Protein AF-A0A0Q9KZC4-F1 (afdb_monomer_lite)

Radius of gyration: 16.6 Å; chains: 1; bounding box: 48×20×37 Å

Structure (mmCIF, N/CA/C/O backbone):
data_AF-A0A0Q9KZC4-F1
#
_entry.id   AF-A0A0Q9KZC4-F1
#
loop_
_atom_site.group_PDB
_atom_site.id
_atom_site.type_symbol
_atom_site.label_atom_id
_atom_site.label_alt_id
_atom_site.label_comp_id
_atom_site.label_asym_id
_atom_site.label_entity_id
_atom_site.label_seq_id
_atom_site.pdbx_PDB_ins_code
_atom_site.Cartn_x
_atom_site.Cartn_y
_atom_site.Cartn_z
_atom_site.occupancy
_atom_site.B_iso_or_equiv
_atom_site.auth_seq_id
_atom_site.auth_comp_id
_atom_site.auth_asym_id
_atom_site.auth_atom_id
_atom_site.pdbx_PDB_model_num
ATOM 1 N N . MET A 1 1 ? 9.440 -5.899 -9.817 1.00 54.16 1 MET A N 1
ATOM 2 C CA . MET A 1 1 ? 9.434 -7.374 -10.025 1.00 54.16 1 MET A CA 1
ATOM 3 C C . MET A 1 1 ? 9.376 -7.858 -11.488 1.00 54.16 1 MET A C 1
ATOM 5 O O . MET A 1 1 ? 9.358 -9.065 -11.698 1.00 54.16 1 MET A O 1
ATOM 9 N N . LEU A 1 2 ? 9.468 -6.989 -12.508 1.00 43.75 2 LEU A N 1
ATOM 10 C CA . LEU A 1 2 ? 9.956 -7.405 -13.843 1.00 43.75 2 LEU A CA 1
ATOM 11 C C . LEU A 1 2 ? 11.501 -7.462 -13.878 1.00 43.75 2 LEU A C 1
ATOM 13 O O . LEU A 1 2 ? 12.101 -8.243 -14.606 1.00 43.75 2 LEU A O 1
ATOM 17 N N . THR A 1 3 ? 12.130 -6.699 -12.983 1.00 47.94 3 THR A N 1
ATOM 18 C CA . THR A 1 3 ? 13.574 -6.604 -12.751 1.00 47.94 3 THR A CA 1
ATOM 19 C C . THR A 1 3 ? 14.228 -7.912 -12.308 1.00 47.94 3 THR A C 1
ATOM 21 O O . THR A 1 3 ? 15.390 -8.128 -12.635 1.00 47.94 3 THR A O 1
ATOM 24 N N . TYR A 1 4 ? 13.513 -8.832 -11.643 1.00 50.72 4 TYR A N 1
ATOM 25 C CA . TYR A 1 4 ? 14.145 -10.050 -11.109 1.00 50.72 4 TYR A CA 1
ATOM 26 C C . TYR A 1 4 ? 14.600 -11.035 -12.204 1.00 50.72 4 TYR A C 1
ATOM 28 O O . TYR A 1 4 ? 15.610 -11.719 -12.043 1.00 50.72 4 TYR A O 1
ATOM 36 N N . ARG A 1 5 ? 13.916 -11.076 -13.362 1.00 47.56 5 ARG A N 1
ATOM 37 C CA . ARG A 1 5 ? 14.339 -11.913 -14.508 1.00 47.56 5 ARG A CA 1
ATOM 38 C C . ARG A 1 5 ? 15.543 -11.331 -15.258 1.00 47.56 5 ARG A C 1
ATOM 40 O O . ARG A 1 5 ? 16.338 -12.103 -15.779 1.00 47.56 5 ARG A O 1
ATOM 47 N N . GLU A 1 6 ? 15.726 -10.016 -15.205 1.00 46.69 6 GLU A N 1
ATOM 48 C CA . GLU A 1 6 ? 16.920 -9.299 -15.685 1.00 46.69 6 GLU A CA 1
ATOM 49 C C . GLU A 1 6 ? 18.066 -9.322 -14.646 1.00 46.69 6 GLU A C 1
ATOM 51 O O . GLU A 1 6 ? 19.218 -9.044 -14.946 1.00 46.69 6 GLU A O 1
ATOM 56 N N . THR A 1 7 ? 17.812 -9.722 -13.396 1.00 48.34 7 THR A N 1
ATOM 57 C CA . THR A 1 7 ? 18.825 -9.686 -12.316 1.00 48.34 7 THR A CA 1
ATOM 58 C C . THR A 1 7 ? 19.955 -10.710 -12.513 1.00 48.34 7 THR A C 1
ATOM 60 O O . THR A 1 7 ? 21.041 -10.564 -11.945 1.00 48.34 7 THR A O 1
ATOM 63 N N . LYS A 1 8 ? 19.742 -11.721 -13.369 1.00 48.81 8 LYS A N 1
ATOM 64 C CA . LYS A 1 8 ? 20.791 -12.662 -13.794 1.00 48.81 8 LYS A CA 1
ATOM 65 C C . LYS A 1 8 ? 21.755 -12.084 -14.843 1.00 48.81 8 LYS A C 1
ATOM 67 O O . LYS A 1 8 ? 22.842 -12.637 -14.970 1.00 48.81 8 LYS A O 1
ATOM 72 N N . SER A 1 9 ? 21.400 -11.006 -15.553 1.00 52.94 9 SER A N 1
ATOM 73 C CA . SER A 1 9 ? 22.286 -10.326 -16.520 1.00 52.94 9 SER A CA 1
ATOM 74 C C . SER A 1 9 ? 23.070 -9.156 -15.906 1.00 52.94 9 SER A C 1
ATOM 76 O O . SER A 1 9 ? 24.004 -8.651 -16.523 1.00 52.94 9 SER A O 1
ATOM 78 N N . LEU A 1 10 ? 22.737 -8.745 -14.677 1.00 56.84 10 LEU A N 1
ATOM 79 C CA . LEU A 1 10 ? 23.376 -7.622 -13.989 1.00 56.84 10 LEU A CA 1
ATOM 80 C C . LEU A 1 10 ? 24.643 -8.041 -13.226 1.00 56.84 10 LEU A C 1
ATOM 82 O O . LEU A 1 10 ? 24.708 -9.117 -12.624 1.00 56.84 10 LEU A O 1
ATOM 86 N N . SER A 1 11 ? 25.648 -7.161 -13.203 1.00 68.38 11 SER A N 1
ATOM 87 C CA . SER A 1 11 ? 26.813 -7.292 -12.320 1.00 68.38 11 SER A CA 1
ATOM 88 C C . SER A 1 11 ? 26.377 -7.282 -10.845 1.00 68.38 11 SER A C 1
ATOM 90 O O . SER A 1 11 ? 25.271 -6.852 -10.507 1.00 68.38 11 SER A O 1
ATOM 92 N N . ALA A 1 12 ? 27.230 -7.762 -9.934 1.00 68.88 12 ALA A N 1
ATOM 93 C CA . ALA A 1 12 ? 26.933 -7.738 -8.496 1.00 68.88 12 ALA A CA 1
ATOM 94 C C . ALA A 1 12 ? 26.594 -6.322 -7.984 1.00 68.88 12 ALA A C 1
ATOM 96 O O . ALA A 1 12 ? 25.703 -6.165 -7.152 1.00 68.88 12 ALA A O 1
ATOM 97 N N . GLU A 1 13 ? 27.241 -5.307 -8.553 1.00 69.06 13 GLU A N 1
ATOM 98 C CA . GLU A 1 13 ? 27.007 -3.890 -8.276 1.00 69.06 13 GLU A CA 1
ATOM 99 C C . GLU A 1 13 ? 25.623 -3.416 -8.755 1.00 69.06 13 GLU A C 1
ATOM 101 O O . GLU A 1 13 ? 24.893 -2.769 -8.006 1.00 69.06 13 GLU A O 1
ATOM 106 N N . GLY A 1 14 ? 25.195 -3.828 -9.956 1.00 65.69 14 GLY A N 1
ATOM 107 C CA . GLY A 1 14 ? 23.853 -3.526 -10.467 1.00 65.69 14 GLY A CA 1
ATOM 108 C C . GLY A 1 14 ? 22.737 -4.149 -9.621 1.00 65.69 14 GLY A C 1
ATOM 109 O O . GLY A 1 14 ? 21.706 -3.516 -9.386 1.00 65.69 14 GLY A O 1
ATOM 110 N N . ARG A 1 15 ? 22.956 -5.361 -9.091 1.00 68.00 15 ARG A N 1
ATOM 111 C CA . ARG A 1 15 ? 22.021 -5.997 -8.146 1.00 68.00 15 ARG A CA 1
ATOM 112 C C . ARG A 1 15 ? 21.929 -5.228 -6.832 1.00 68.00 15 ARG A C 1
ATOM 114 O O . ARG A 1 15 ? 20.822 -4.962 -6.371 1.00 68.00 15 ARG A O 1
ATOM 121 N N . ALA A 1 16 ? 23.072 -4.847 -6.262 1.00 71.31 16 ALA A N 1
ATOM 122 C CA . ALA A 1 16 ? 23.120 -4.071 -5.027 1.00 71.31 16 ALA A CA 1
ATOM 123 C C . ALA A 1 16 ? 22.401 -2.722 -5.181 1.00 71.31 16 ALA A C 1
ATOM 125 O O . ALA A 1 16 ? 21.624 -2.342 -4.307 1.00 71.31 16 ALA A O 1
ATOM 126 N N . ARG A 1 17 ? 22.574 -2.039 -6.323 1.00 69.75 17 ARG A N 1
ATOM 127 C CA . ARG A 1 17 ? 21.902 -0.760 -6.581 1.00 69.75 17 ARG A CA 1
ATOM 128 C C . ARG A 1 17 ? 20.385 -0.896 -6.707 1.00 69.75 17 ARG A C 1
ATOM 130 O O . ARG A 1 17 ? 19.669 -0.067 -6.159 1.00 69.75 17 ARG A O 1
ATOM 137 N N . ILE A 1 18 ? 19.883 -1.934 -7.379 1.00 70.88 18 ILE A N 1
ATOM 138 C CA . ILE A 1 18 ? 18.433 -2.193 -7.461 1.00 70.88 18 ILE A CA 1
ATOM 139 C C . ILE A 1 18 ? 17.856 -2.503 -6.080 1.00 70.88 18 ILE A C 1
ATOM 141 O O . ILE A 1 18 ? 16.823 -1.948 -5.723 1.00 70.88 18 ILE A O 1
ATOM 145 N N . MET A 1 19 ? 18.534 -3.337 -5.288 1.00 71.38 19 MET A N 1
ATOM 146 C CA . MET A 1 19 ? 18.104 -3.630 -3.917 1.00 71.38 19 MET A CA 1
ATOM 147 C C . MET A 1 19 ? 18.062 -2.361 -3.060 1.00 71.38 19 MET A C 1
ATOM 149 O O . MET A 1 19 ? 17.107 -2.153 -2.319 1.00 71.38 19 MET A O 1
ATOM 153 N N . GLN A 1 20 ? 19.057 -1.484 -3.199 1.00 71.62 20 GLN A N 1
ATOM 154 C CA . GLN A 1 20 ? 19.085 -0.206 -2.495 1.00 71.62 20 GLN A CA 1
ATOM 155 C C . GLN A 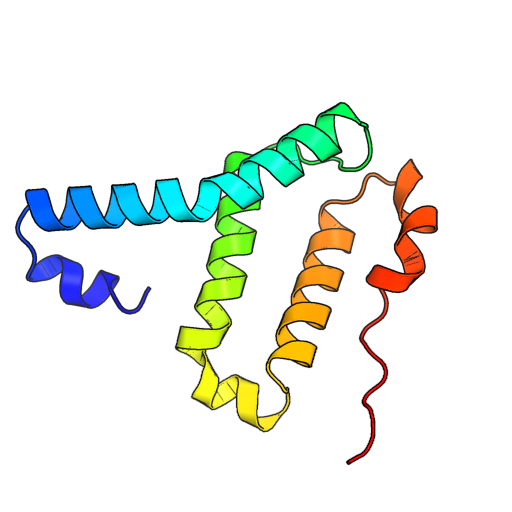1 20 ? 17.928 0.706 -2.922 1.00 71.62 20 GLN A C 1
ATOM 157 O O . GLN A 1 20 ? 17.261 1.276 -2.067 1.00 71.62 20 GLN A O 1
ATOM 162 N N . LEU A 1 21 ? 17.635 0.793 -4.221 1.00 72.94 21 LEU A N 1
ATOM 163 C CA . LEU A 1 21 ? 16.501 1.567 -4.728 1.00 72.94 21 LEU A CA 1
ATOM 164 C C . LEU A 1 21 ? 15.155 1.013 -4.234 1.00 72.94 21 LEU A C 1
ATOM 166 O O . LEU A 1 21 ? 14.247 1.791 -3.949 1.00 72.94 21 LEU A O 1
ATOM 170 N N . GLU A 1 22 ? 15.008 -0.308 -4.088 1.00 70.50 22 GLU A N 1
ATOM 171 C CA . GLU A 1 22 ? 13.804 -0.911 -3.492 1.00 70.50 22 GLU A CA 1
ATOM 172 C C . GLU A 1 22 ? 13.659 -0.553 -2.001 1.00 70.50 22 GLU A C 1
ATOM 174 O O . GLU A 1 22 ? 12.545 -0.288 -1.531 1.00 70.50 22 GLU A O 1
ATOM 179 N N . VAL A 1 23 ? 14.773 -0.479 -1.264 1.00 72.94 23 VAL A N 1
ATOM 180 C CA . VAL A 1 23 ? 14.794 -0.008 0.130 1.00 72.94 23 VAL A CA 1
ATOM 181 C C . VAL A 1 23 ? 14.438 1.479 0.200 1.00 72.94 23 VAL A C 1
ATOM 183 O O . VAL A 1 23 ? 13.550 1.839 0.967 1.00 72.94 23 VAL A O 1
ATOM 186 N N . GLU A 1 24 ? 15.056 2.333 -0.615 1.00 75.12 24 GLU A N 1
ATOM 187 C CA . GLU A 1 24 ? 14.783 3.780 -0.652 1.00 75.12 24 GLU A CA 1
ATOM 188 C C . GLU A 1 24 ? 13.309 4.055 -1.009 1.00 75.12 24 GLU A C 1
ATOM 190 O O . GLU A 1 24 ? 12.627 4.838 -0.352 1.00 75.12 24 GLU A O 1
ATOM 195 N N . THR A 1 25 ? 12.754 3.328 -1.984 1.00 77.75 25 THR A N 1
ATOM 196 C CA . THR A 1 25 ? 11.359 3.513 -2.430 1.00 77.75 25 THR A CA 1
ATOM 197 C C . THR A 1 25 ? 10.329 3.095 -1.369 1.00 77.75 25 THR A C 1
ATOM 199 O O . THR A 1 25 ? 9.194 3.572 -1.384 1.00 77.75 25 THR A O 1
ATOM 202 N N . SER A 1 26 ? 10.694 2.217 -0.428 1.00 83.56 26 SER A N 1
ATOM 203 C CA . SER A 1 26 ? 9.802 1.785 0.662 1.00 83.56 26 SER A CA 1
ATOM 204 C C . SER A 1 26 ? 9.858 2.681 1.903 1.00 83.56 26 SER A C 1
ATOM 206 O O . SER A 1 26 ? 8.974 2.578 2.755 1.00 83.56 26 SER A O 1
ATOM 208 N N . GLU A 1 27 ? 10.835 3.582 2.014 1.00 89.12 27 GLU A N 1
ATOM 209 C CA . GLU A 1 27 ? 11.034 4.427 3.197 1.00 89.12 27 GLU A CA 1
ATOM 210 C C . GLU A 1 27 ? 9.817 5.303 3.552 1.00 89.12 27 GLU A C 1
ATOM 212 O O . GLU A 1 27 ? 9.377 5.237 4.703 1.00 89.12 27 GLU A O 1
ATOM 217 N N . PRO A 1 28 ? 9.138 5.981 2.602 1.00 92.12 28 PRO A N 1
ATOM 218 C CA . PRO A 1 28 ? 7.933 6.748 2.929 1.00 92.12 28 PRO A CA 1
ATOM 219 C C . PRO A 1 28 ? 6.809 5.891 3.529 1.00 92.12 28 PRO A C 1
ATOM 221 O O . PRO A 1 28 ? 6.069 6.337 4.407 1.00 92.12 28 PRO A O 1
ATOM 224 N N . LEU A 1 29 ? 6.678 4.636 3.081 1.00 93.69 29 LEU A N 1
ATOM 225 C CA . LEU A 1 29 ? 5.686 3.702 3.618 1.00 93.69 29 LEU A CA 1
ATOM 226 C C . LEU A 1 29 ? 6.054 3.270 5.040 1.00 93.69 29 LEU A C 1
ATOM 228 O O . LEU A 1 29 ? 5.172 3.187 5.896 1.00 93.69 29 LEU A O 1
ATOM 232 N N . ARG A 1 30 ? 7.342 3.032 5.315 1.00 95.25 30 ARG A N 1
ATOM 233 C CA . ARG A 1 30 ? 7.826 2.729 6.670 1.00 95.25 30 ARG A CA 1
ATOM 234 C C . ARG A 1 30 ? 7.533 3.868 7.631 1.00 95.25 30 ARG A C 1
ATOM 236 O O . ARG A 1 30 ? 7.037 3.611 8.726 1.00 95.25 30 ARG A O 1
ATOM 243 N N . ASP A 1 31 ? 7.798 5.105 7.227 1.00 96.25 31 ASP A N 1
ATOM 244 C CA . ASP A 1 31 ? 7.633 6.269 8.095 1.00 96.25 31 ASP A CA 1
ATOM 245 C C . ASP A 1 31 ? 6.168 6.505 8.463 1.00 96.25 31 ASP A C 1
ATOM 247 O O . ASP A 1 31 ? 5.852 6.696 9.639 1.00 96.25 31 ASP A O 1
ATOM 251 N N . VAL A 1 32 ? 5.251 6.383 7.497 1.00 95.88 32 VAL A N 1
ATOM 252 C CA . VAL A 1 32 ? 3.805 6.468 7.760 1.00 95.88 32 VAL A CA 1
ATOM 253 C C . VAL A 1 32 ? 3.350 5.374 8.727 1.00 95.88 32 VAL A C 1
ATOM 255 O O . VAL A 1 32 ? 2.592 5.645 9.662 1.00 95.88 32 VAL A O 1
ATOM 258 N N . LEU A 1 33 ? 3.812 4.136 8.533 1.00 96.75 33 LEU A N 1
ATOM 259 C CA . LEU A 1 33 ? 3.452 3.015 9.400 1.00 96.75 33 LEU A CA 1
ATOM 260 C C . LEU A 1 33 ? 4.034 3.170 10.810 1.00 96.75 33 LEU A C 1
ATOM 262 O O . L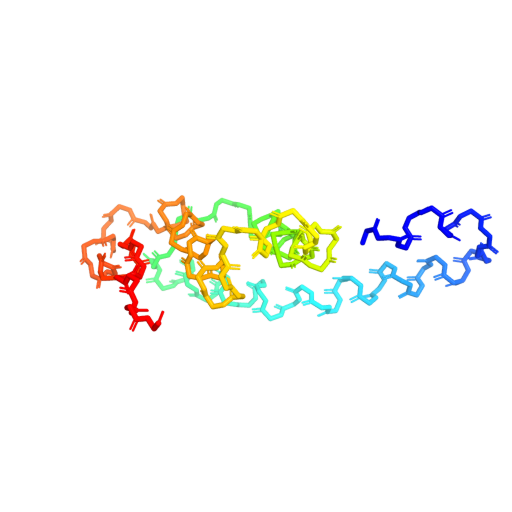EU A 1 33 ? 3.329 2.905 11.785 1.00 96.75 33 LEU A O 1
ATOM 266 N N . ARG A 1 34 ? 5.282 3.640 10.936 1.00 97.25 34 ARG A N 1
ATOM 267 C CA . ARG A 1 34 ? 5.939 3.900 12.224 1.00 97.25 34 ARG A CA 1
ATOM 268 C C . ARG A 1 34 ? 5.217 5.007 12.988 1.00 97.25 34 ARG A C 1
ATOM 270 O O . ARG A 1 34 ? 4.795 4.774 14.119 1.00 97.25 34 ARG A O 1
ATOM 277 N N . ALA A 1 35 ? 4.977 6.149 12.345 1.00 97.25 35 ALA A N 1
ATOM 278 C CA . ALA A 1 35 ? 4.268 7.274 12.949 1.00 97.25 35 ALA A CA 1
ATOM 279 C C . ALA A 1 35 ? 2.834 6.896 13.351 1.00 97.25 35 ALA A C 1
ATOM 281 O O . ALA A 1 35 ? 2.380 7.210 14.452 1.00 97.25 35 ALA A O 1
ATOM 282 N N . GLY A 1 36 ? 2.113 6.169 12.492 1.00 96.44 36 GLY A N 1
ATOM 283 C CA . GLY A 1 36 ? 0.768 5.699 12.810 1.00 96.44 36 GLY A CA 1
ATOM 284 C C . GLY A 1 36 ? 0.745 4.674 13.948 1.00 96.44 36 GLY A C 1
ATOM 285 O O . GLY A 1 36 ? -0.193 4.678 14.745 1.00 96.44 36 GLY A O 1
ATOM 286 N N . ARG A 1 37 ? 1.779 3.834 14.083 1.00 96.50 37 ARG A N 1
ATOM 287 C CA . ARG A 1 37 ? 1.935 2.926 15.230 1.00 96.50 37 ARG A CA 1
ATOM 288 C C . ARG A 1 37 ? 2.193 3.695 16.526 1.00 96.50 37 ARG A C 1
ATOM 290 O O . ARG A 1 37 ? 1.544 3.417 17.528 1.00 96.50 37 ARG A O 1
ATOM 297 N N . GLU A 1 38 ? 3.089 4.679 16.505 1.00 96.50 38 GLU A N 1
ATOM 298 C CA . GLU A 1 38 ? 3.399 5.536 17.662 1.00 96.50 38 GLU A CA 1
ATOM 299 C C . GLU A 1 38 ? 2.172 6.316 18.154 1.00 96.50 38 GLU A C 1
ATOM 301 O O . GLU A 1 38 ? 1.956 6.453 19.355 1.00 96.50 38 GLU A O 1
ATOM 306 N N . GLN A 1 39 ? 1.310 6.752 17.234 1.00 96.06 39 GLN A N 1
ATOM 307 C CA . GLN A 1 39 ? 0.045 7.426 17.547 1.00 96.06 39 GLN A CA 1
ATOM 308 C C . GLN A 1 39 ? -1.088 6.461 17.949 1.00 96.06 39 GLN A C 1
ATOM 310 O O . GLN A 1 39 ? -2.211 6.899 18.206 1.00 96.06 39 GLN A O 1
ATOM 315 N N . GLY A 1 40 ? -0.843 5.145 17.959 1.00 96.19 40 GLY A N 1
ATOM 316 C CA . GLY A 1 40 ? -1.858 4.121 18.228 1.00 96.19 40 GLY A CA 1
ATOM 317 C C . GLY A 1 40 ? -2.946 4.012 17.151 1.00 96.19 40 GLY A C 1
ATOM 318 O O . GLY A 1 40 ? -4.003 3.426 17.393 1.00 96.19 40 GLY A O 1
ATOM 319 N N . VAL A 1 41 ? -2.715 4.589 15.967 1.00 97.25 41 VAL A N 1
ATOM 320 C CA . VAL A 1 41 ? -3.608 4.498 14.804 1.00 97.25 41 VAL A CA 1
ATOM 321 C C . VAL A 1 41 ? -3.535 3.112 14.183 1.00 97.25 41 VAL A C 1
ATOM 323 O O . VAL A 1 41 ? -4.579 2.535 13.860 1.00 97.25 41 VAL A O 1
ATOM 326 N N . PHE A 1 42 ? -2.326 2.574 14.052 1.00 97.25 42 PHE A N 1
ATOM 327 C CA . PHE A 1 42 ? -2.090 1.244 13.513 1.00 97.25 42 PHE A CA 1
ATOM 328 C C . PHE A 1 42 ? -1.638 0.258 14.591 1.00 97.25 42 PHE A C 1
ATOM 330 O O . PHE A 1 42 ? -0.953 0.627 15.542 1.00 97.25 42 PHE A O 1
ATOM 337 N N . ASP A 1 43 ? -1.998 -1.005 14.395 1.00 96.06 43 ASP A N 1
ATOM 338 C CA . ASP A 1 43 ? -1.539 -2.155 15.172 1.00 96.06 43 ASP A CA 1
ATOM 339 C C . ASP A 1 43 ? -0.677 -3.040 14.259 1.00 96.06 43 ASP A C 1
ATOM 341 O O . ASP A 1 43 ? -1.104 -4.086 13.772 1.00 96.06 43 ASP A O 1
ATOM 345 N N . VAL A 1 44 ? 0.515 -2.533 13.919 1.00 94.94 44 VAL A N 1
ATOM 346 C CA . VAL A 1 44 ? 1.462 -3.206 13.016 1.00 94.94 44 VAL A CA 1
ATOM 347 C C . VAL A 1 44 ? 2.620 -3.791 13.824 1.00 94.94 44 VAL A C 1
ATOM 349 O O . VAL A 1 44 ? 3.481 -3.029 14.283 1.00 94.94 44 VAL A O 1
ATOM 352 N N . PRO A 1 45 ? 2.689 -5.124 13.985 1.00 89.62 45 PRO A N 1
ATOM 353 C CA . PRO A 1 45 ? 3.775 -5.758 14.724 1.00 89.62 45 PRO A CA 1
ATOM 354 C C . PRO A 1 45 ? 5.115 -5.646 13.981 1.00 89.62 45 PRO A C 1
ATOM 356 O O . PRO A 1 45 ? 6.131 -5.345 14.603 1.00 89.62 45 PRO A O 1
ATOM 359 N N . ASP A 1 46 ? 5.103 -5.799 12.653 1.00 95.56 46 ASP A N 1
ATOM 360 C CA . ASP A 1 46 ? 6.286 -5.705 11.791 1.00 95.56 46 ASP A CA 1
ATOM 361 C C . ASP A 1 46 ? 6.099 -4.613 10.723 1.00 95.56 46 ASP A C 1
ATOM 363 O O . ASP A 1 46 ? 5.420 -4.803 9.710 1.00 95.56 46 ASP A O 1
ATOM 367 N N . VAL A 1 47 ? 6.679 -3.437 10.986 1.00 94.75 47 VAL A N 1
ATOM 368 C CA . VAL A 1 47 ? 6.602 -2.261 10.101 1.00 94.75 47 VAL A CA 1
ATOM 369 C C . VAL A 1 47 ? 7.359 -2.491 8.795 1.00 94.75 47 VAL A C 1
ATOM 371 O O . VAL A 1 47 ? 6.896 -2.052 7.741 1.00 94.75 47 VAL A O 1
ATOM 374 N N . GLU A 1 48 ? 8.488 -3.199 8.850 1.00 92.12 48 GLU A N 1
ATOM 375 C CA . GLU A 1 48 ? 9.302 -3.481 7.670 1.00 92.12 48 GLU A CA 1
ATOM 376 C C . GLU A 1 48 ? 8.518 -4.354 6.699 1.00 92.12 48 GLU A C 1
ATOM 378 O O . GLU A 1 48 ? 8.270 -3.951 5.559 1.00 92.12 48 GLU A O 1
ATOM 383 N N . LEU A 1 49 ? 8.025 -5.501 7.169 1.00 93.44 49 LEU A N 1
ATOM 384 C CA . LEU A 1 49 ? 7.241 -6.413 6.345 1.00 93.44 49 LEU A CA 1
ATOM 385 C C . LEU A 1 49 ? 5.968 -5.746 5.810 1.00 93.44 49 LEU A C 1
ATOM 387 O O . LEU A 1 49 ? 5.633 -5.900 4.635 1.00 93.44 49 LEU A O 1
ATOM 391 N N . ALA A 1 50 ? 5.266 -4.972 6.640 1.00 95.12 50 ALA A N 1
ATOM 392 C CA . ALA A 1 50 ? 4.075 -4.251 6.203 1.00 95.12 50 ALA A CA 1
ATOM 393 C C . ALA A 1 50 ? 4.387 -3.227 5.098 1.00 95.12 50 ALA A C 1
ATOM 395 O O . ALA A 1 50 ? 3.643 -3.154 4.118 1.00 95.12 50 ALA A O 1
ATOM 396 N N . SER A 1 51 ? 5.494 -2.485 5.203 1.00 94.19 51 SER A N 1
ATOM 397 C CA . SER A 1 51 ? 5.909 -1.523 4.173 1.00 94.19 51 SER A CA 1
ATOM 398 C C . SER A 1 51 ? 6.216 -2.206 2.837 1.00 94.19 51 SER A C 1
ATOM 400 O O . SER A 1 51 ? 5.747 -1.757 1.789 1.00 94.19 51 SER A O 1
ATOM 402 N N . TYR A 1 52 ? 6.907 -3.350 2.867 1.00 91.81 52 TYR A N 1
ATOM 403 C CA . TYR A 1 52 ? 7.196 -4.132 1.668 1.00 91.81 52 TYR A CA 1
ATOM 404 C C . T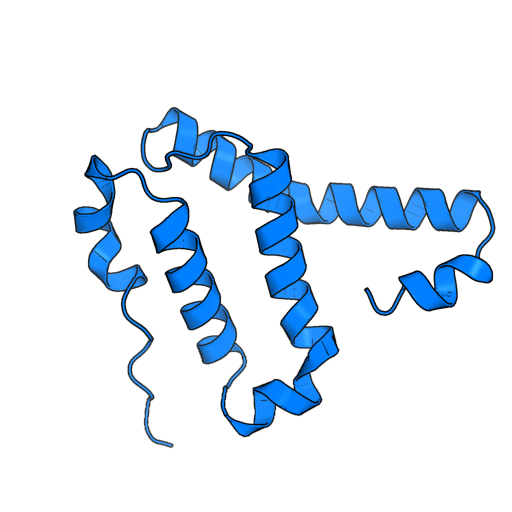YR A 1 52 ? 5.940 -4.751 1.062 1.00 91.81 52 TYR A C 1
ATOM 406 O O . TYR A 1 52 ? 5.798 -4.753 -0.158 1.00 91.81 52 TYR A O 1
ATOM 414 N N . ASN A 1 53 ? 4.994 -5.216 1.879 1.00 94.00 53 ASN A N 1
ATOM 415 C CA . ASN A 1 53 ? 3.708 -5.702 1.382 1.00 94.00 53 ASN A CA 1
ATOM 416 C C . ASN A 1 53 ? 2.953 -4.601 0.623 1.00 94.00 53 ASN A C 1
ATOM 418 O O . ASN A 1 53 ? 2.456 -4.849 -0.475 1.00 94.00 53 ASN A O 1
ATOM 422 N N . LEU A 1 54 ? 2.910 -3.377 1.158 1.00 94.31 54 LEU A N 1
ATOM 423 C CA . LEU A 1 54 ? 2.303 -2.229 0.474 1.00 94.31 54 LEU A CA 1
ATOM 424 C C . LEU A 1 54 ? 3.023 -1.901 -0.842 1.00 94.31 54 LEU A C 1
ATOM 426 O O . LEU A 1 54 ? 2.369 -1.714 -1.870 1.00 94.31 54 LEU A O 1
ATOM 430 N N . LEU A 1 55 ? 4.360 -1.902 -0.841 1.00 91.50 55 LEU A N 1
ATOM 431 C CA . LEU A 1 55 ? 5.158 -1.687 -2.050 1.00 91.50 55 LEU A CA 1
ATOM 432 C C . LEU A 1 55 ? 4.889 -2.769 -3.112 1.00 91.50 55 LEU A C 1
ATOM 434 O O . LEU A 1 55 ? 4.737 -2.463 -4.294 1.00 91.50 55 LEU A O 1
ATOM 438 N N . LEU A 1 56 ? 4.785 -4.037 -2.708 1.00 91.88 56 LEU A N 1
ATOM 439 C CA . LEU A 1 56 ? 4.459 -5.142 -3.611 1.00 91.88 56 LEU A CA 1
ATOM 440 C C . LEU A 1 56 ? 3.063 -4.989 -4.224 1.00 91.88 56 LEU A C 1
ATOM 442 O O . LEU A 1 56 ? 2.900 -5.258 -5.415 1.00 91.88 56 LEU A O 1
ATOM 446 N N . LEU A 1 57 ? 2.074 -4.512 -3.462 1.00 94.19 57 LEU A N 1
ATOM 447 C CA . LEU A 1 57 ? 0.741 -4.208 -3.992 1.00 94.19 57 LEU A CA 1
ATOM 448 C C . LEU A 1 57 ? 0.782 -3.058 -5.009 1.00 94.19 57 LEU A C 1
ATOM 450 O O . LEU A 1 57 ? 0.103 -3.138 -6.034 1.00 94.19 57 LEU A O 1
ATOM 454 N N . ALA A 1 58 ? 1.603 -2.029 -4.788 1.00 91.12 58 ALA A N 1
ATOM 455 C CA . ALA A 1 58 ? 1.807 -0.962 -5.770 1.00 91.12 58 ALA A CA 1
ATOM 456 C C . ALA A 1 58 ? 2.448 -1.504 -7.062 1.00 91.12 58 ALA A C 1
ATOM 458 O O . ALA A 1 58 ? 1.945 -1.274 -8.162 1.00 91.12 58 ALA A O 1
ATOM 459 N N . HIS A 1 59 ? 3.503 -2.315 -6.941 1.00 90.19 59 HIS A N 1
ATOM 460 C CA . HIS A 1 59 ? 4.147 -2.966 -8.084 1.00 90.19 59 HIS A CA 1
ATOM 461 C C . HIS A 1 59 ? 3.230 -3.934 -8.836 1.00 90.19 59 HIS A C 1
ATOM 463 O O . HIS A 1 59 ? 3.379 -4.104 -10.049 1.00 90.19 59 HIS A O 1
ATOM 469 N N . ALA A 1 60 ? 2.294 -4.580 -8.139 1.00 93.69 60 ALA A N 1
ATOM 470 C CA . ALA A 1 60 ? 1.365 -5.510 -8.758 1.00 93.69 60 ALA A CA 1
ATOM 471 C C . ALA A 1 60 ? 0.495 -4.824 -9.820 1.00 93.69 60 ALA A C 1
ATOM 473 O O . ALA A 1 60 ? 0.232 -5.464 -10.836 1.00 93.69 60 ALA A O 1
ATOM 474 N N . TRP A 1 61 ? 0.142 -3.537 -9.665 1.00 92.75 61 TRP A N 1
ATOM 475 C CA . TRP A 1 61 ? -0.542 -2.788 -10.726 1.00 92.75 61 TRP A CA 1
ATOM 476 C C . TRP A 1 61 ? 0.285 -2.765 -12.008 1.00 92.75 61 TRP A C 1
ATOM 478 O O . TRP A 1 61 ? -0.159 -3.283 -13.023 1.00 92.75 61 TRP A O 1
ATOM 488 N N . ALA A 1 62 ? 1.515 -2.249 -11.957 1.00 88.25 62 ALA A N 1
ATOM 489 C CA . ALA A 1 62 ? 2.371 -2.151 -13.139 1.00 88.25 62 ALA A CA 1
ATOM 490 C C . ALA A 1 62 ? 2.638 -3.526 -13.785 1.00 88.25 62 ALA A C 1
ATOM 492 O O . ALA A 1 62 ? 2.646 -3.658 -15.005 1.00 88.25 62 ALA A O 1
ATOM 493 N N . LEU A 1 63 ? 2.819 -4.573 -12.971 1.00 88.75 63 LEU A N 1
ATOM 494 C CA . LEU A 1 63 ? 3.111 -5.926 -13.456 1.00 88.75 63 LEU A CA 1
ATOM 495 C C . LEU A 1 63 ? 1.892 -6.641 -14.064 1.00 88.75 63 LEU A C 1
ATOM 497 O O . LEU A 1 63 ? 2.036 -7.478 -14.958 1.00 88.75 63 LEU A O 1
ATOM 501 N N . LYS A 1 64 ? 0.698 -6.379 -13.532 1.00 93.12 64 LYS A N 1
ATOM 502 C CA . LYS A 1 64 ? -0.552 -7.054 -13.904 1.00 93.12 64 LYS A CA 1
ATOM 503 C C . LYS A 1 64 ? -1.574 -6.081 -14.484 1.00 93.12 64 LYS A C 1
ATOM 505 O O . LYS A 1 64 ? -2.762 -6.388 -14.479 1.00 93.12 64 LYS A O 1
ATOM 510 N N . HIS A 1 65 ? -1.115 -4.951 -15.021 1.00 90.25 65 HIS A N 1
ATOM 511 C CA . HIS A 1 65 ? -1.971 -3.916 -15.596 1.00 90.25 65 HIS A CA 1
ATOM 512 C C . HIS A 1 65 ? -2.912 -4.509 -16.649 1.00 90.25 65 HIS A C 1
ATOM 514 O O . HIS A 1 65 ? -4.119 -4.367 -16.507 1.00 90.25 65 HIS A O 1
ATOM 520 N N . TRP A 1 66 ? -2.374 -5.335 -17.558 1.00 92.50 66 TRP A N 1
ATOM 521 C CA . TRP A 1 66 ? -3.118 -6.097 -18.578 1.00 92.50 66 TRP A CA 1
ATOM 522 C C . TRP A 1 66 ? -4.296 -6.930 -18.042 1.00 92.50 66 TRP A C 1
ATOM 524 O O . TRP A 1 66 ? -5.223 -7.280 -18.771 1.00 92.50 66 TRP A O 1
ATOM 534 N N . TYR A 1 67 ? -4.237 -7.335 -16.773 1.00 95.00 67 TYR A N 1
ATOM 535 C CA . TYR A 1 67 ? -5.291 -8.101 -16.123 1.00 95.00 67 TYR A CA 1
ATOM 536 C C . TYR A 1 67 ? -6.255 -7.184 -15.374 1.00 95.00 67 TYR A C 1
ATOM 538 O O . TYR A 1 67 ? -7.467 -7.347 -15.501 1.00 95.00 67 TYR A O 1
ATOM 546 N N . PHE A 1 68 ? -5.728 -6.238 -14.592 1.00 94.69 68 PHE A N 1
ATOM 547 C CA . PHE A 1 68 ? -6.537 -5.369 -13.740 1.00 94.69 68 PHE A CA 1
ATOM 548 C C . PHE A 1 68 ? -7.322 -4.320 -14.525 1.00 94.69 68 PHE A C 1
ATOM 550 O O . PHE A 1 68 ? -8.470 -4.070 -14.176 1.00 94.69 68 PHE A O 1
ATOM 557 N N . GLU A 1 69 ? -6.771 -3.779 -15.614 1.00 92.38 69 GLU A N 1
ATOM 558 C CA . GLU A 1 69 ? -7.440 -2.762 -16.444 1.00 92.38 69 GLU A CA 1
ATOM 559 C C . GLU A 1 69 ? -8.763 -3.248 -17.050 1.00 92.38 69 GLU A C 1
ATOM 561 O O . GLU A 1 69 ? -9.621 -2.458 -17.425 1.00 92.38 69 GLU A O 1
ATOM 566 N N . ARG A 1 70 ? -8.963 -4.570 -17.106 1.00 95.25 70 ARG A N 1
ATOM 567 C CA . ARG A 1 70 ? -10.195 -5.193 -17.600 1.00 95.25 70 ARG A CA 1
ATOM 568 C C . ARG A 1 70 ? -11.399 -4.929 -16.697 1.00 95.25 70 ARG A C 1
ATOM 570 O O . ARG A 1 70 ? -12.529 -5.096 -17.147 1.00 95.25 70 ARG A O 1
ATOM 577 N N . THR A 1 71 ? -11.167 -4.631 -15.419 1.00 93.69 71 THR A N 1
ATOM 578 C CA . THR A 1 71 ? -12.226 -4.499 -14.405 1.00 93.69 71 THR A CA 1
ATOM 579 C C . THR A 1 71 ? -12.019 -3.349 -13.424 1.00 93.69 71 THR A C 1
ATOM 581 O O . THR A 1 71 ? -12.900 -3.128 -12.594 1.00 93.69 71 THR A O 1
ATOM 584 N N . LEU A 1 72 ? -10.879 -2.655 -13.475 1.00 93.94 72 LEU A N 1
ATOM 585 C CA . LEU A 1 72 ? -10.510 -1.589 -12.547 1.00 93.94 72 LEU A CA 1
ATOM 586 C C . LEU A 1 72 ? -9.800 -0.447 -13.275 1.00 93.94 72 LEU A C 1
ATOM 588 O O . LEU A 1 72 ? -8.846 -0.686 -14.019 1.00 93.94 72 LEU A O 1
ATOM 592 N N . SER A 1 73 ? -10.175 0.791 -12.956 1.00 93.94 73 SER A N 1
ATOM 593 C CA . SER A 1 73 ? -9.281 1.938 -13.136 1.00 93.94 73 SER A CA 1
ATOM 594 C C . SER A 1 73 ? -8.089 1.851 -12.169 1.00 93.94 73 SER A C 1
ATOM 596 O O . SER A 1 73 ? -8.108 1.102 -11.183 1.00 93.94 73 SER A O 1
ATOM 598 N N . PHE A 1 74 ? -7.037 2.634 -12.423 1.00 92.44 74 PHE A N 1
ATOM 599 C CA . PHE A 1 74 ? -5.903 2.719 -11.499 1.00 92.44 74 PHE A CA 1
ATOM 600 C C . PHE A 1 74 ? -6.342 3.215 -10.113 1.00 92.44 74 PHE A C 1
ATOM 602 O O . PHE A 1 74 ? -5.956 2.650 -9.090 1.00 92.44 74 PHE A O 1
ATOM 609 N N . GLU A 1 75 ? -7.200 4.229 -10.078 1.00 93.88 75 GLU A N 1
ATOM 610 C CA . GLU A 1 75 ? -7.750 4.829 -8.865 1.00 93.88 75 GLU A CA 1
ATOM 611 C C . GLU A 1 75 ? -8.588 3.814 -8.085 1.00 93.88 75 GLU A C 1
ATOM 613 O O . GLU A 1 75 ? -8.449 3.700 -6.865 1.00 93.88 75 GLU A O 1
ATOM 618 N N . GLU A 1 76 ? -9.411 3.022 -8.777 1.00 94.44 76 GLU A N 1
ATOM 619 C CA . GLU A 1 76 ? -10.182 1.950 -8.150 1.00 94.44 76 GLU A CA 1
ATOM 620 C C . GLU A 1 76 ? -9.279 0.863 -7.570 1.00 94.44 76 GLU A C 1
ATOM 622 O O . GLU A 1 76 ? -9.535 0.372 -6.467 1.00 94.44 76 GLU A O 1
ATOM 627 N N . TYR A 1 77 ? -8.214 0.491 -8.283 1.00 94.88 77 TYR A N 1
ATOM 628 C CA . TYR A 1 77 ? -7.229 -0.461 -7.787 1.00 94.88 77 TYR A CA 1
ATOM 629 C C . TYR A 1 77 ? -6.551 0.054 -6.516 1.00 94.88 77 TYR A C 1
ATOM 631 O O . TYR A 1 77 ? -6.551 -0.646 -5.501 1.00 94.88 77 TYR A O 1
ATOM 639 N N . VAL A 1 78 ? -6.026 1.283 -6.542 1.00 94.00 78 VAL A N 1
ATOM 640 C CA . VAL A 1 78 ? -5.368 1.906 -5.386 1.00 94.00 78 VAL A CA 1
ATOM 641 C C . VAL A 1 78 ? -6.327 1.958 -4.204 1.00 94.00 78 VAL A C 1
ATOM 643 O O . VAL A 1 78 ? -5.994 1.459 -3.133 1.00 94.00 78 VAL A O 1
ATOM 646 N N . ALA A 1 79 ? -7.546 2.463 -4.396 1.00 94.38 79 ALA A N 1
ATOM 647 C CA . ALA A 1 79 ? -8.521 2.584 -3.320 1.00 94.38 79 ALA A CA 1
ATOM 648 C C . ALA A 1 79 ? -8.904 1.222 -2.714 1.00 94.38 79 ALA A C 1
ATOM 650 O O . ALA A 1 79 ? -8.948 1.079 -1.490 1.00 94.38 79 ALA A O 1
ATOM 651 N N . ARG A 1 80 ? -9.134 0.191 -3.540 1.00 94.75 80 ARG A N 1
ATOM 652 C CA . ARG A 1 80 ? -9.475 -1.161 -3.059 1.00 94.75 80 ARG A CA 1
ATOM 653 C C . ARG A 1 80 ? -8.308 -1.824 -2.325 1.00 94.75 80 ARG A C 1
ATOM 655 O O . ARG A 1 80 ? -8.533 -2.464 -1.291 1.00 94.75 80 ARG A O 1
ATOM 662 N N . GLN A 1 81 ? -7.077 -1.654 -2.809 1.00 95.44 81 GLN A N 1
ATOM 663 C CA . GLN A 1 81 ? -5.889 -2.175 -2.129 1.00 95.44 81 GLN A CA 1
ATOM 664 C C . GLN A 1 81 ? -5.636 -1.439 -0.814 1.00 95.44 81 GLN A C 1
ATOM 666 O O . GLN A 1 81 ? -5.482 -2.090 0.218 1.00 95.44 81 GLN A O 1
ATOM 671 N N . SER A 1 82 ? -5.706 -0.105 -0.802 1.00 94.69 82 SER A N 1
ATOM 672 C CA . SER A 1 82 ? -5.585 0.698 0.417 1.00 94.69 82 SER A CA 1
ATOM 673 C C . SER A 1 82 ? -6.638 0.318 1.455 1.00 94.69 82 SER A C 1
ATOM 675 O O . SER A 1 82 ? -6.286 0.082 2.607 1.00 94.69 82 SER A O 1
ATOM 677 N N . ALA A 1 83 ? -7.909 0.174 1.068 1.00 95.12 83 ALA A N 1
ATOM 678 C CA . ALA A 1 83 ? -8.972 -0.252 1.978 1.00 95.12 83 ALA A CA 1
ATOM 679 C C . ALA A 1 83 ? -8.697 -1.640 2.580 1.00 95.12 83 ALA A C 1
ATOM 681 O O . ALA A 1 83 ? -8.921 -1.864 3.772 1.00 95.12 83 ALA A O 1
ATOM 682 N N . THR A 1 84 ? -8.196 -2.577 1.772 1.00 94.88 84 THR A N 1
ATOM 683 C CA . THR A 1 84 ? -7.840 -3.932 2.220 1.00 94.88 84 THR A CA 1
ATOM 684 C C . THR A 1 84 ? -6.677 -3.902 3.205 1.00 94.88 84 THR A C 1
ATOM 686 O O . THR A 1 84 ? -6.774 -4.480 4.289 1.00 94.88 84 THR A O 1
ATOM 689 N N . SER A 1 85 ? -5.609 -3.170 2.888 1.00 95.44 85 SER A N 1
ATOM 690 C CA . SER A 1 85 ? -4.466 -3.004 3.783 1.00 95.44 85 SER A CA 1
ATOM 691 C C . SER A 1 85 ? -4.857 -2.301 5.084 1.00 95.44 85 SER A C 1
ATOM 693 O O . SER A 1 85 ? -4.502 -2.768 6.161 1.00 95.44 85 SER A O 1
ATOM 695 N N . LEU A 1 86 ? -5.654 -1.231 5.027 1.00 95.12 86 LEU A N 1
ATOM 696 C CA . LEU A 1 86 ? -6.106 -0.506 6.218 1.00 95.12 86 LEU A CA 1
ATOM 697 C C . LEU A 1 86 ? -6.963 -1.377 7.145 1.00 95.12 86 LEU A C 1
ATOM 699 O O . LEU A 1 86 ? -6.820 -1.278 8.361 1.00 95.12 86 LEU A O 1
ATOM 703 N N . LYS A 1 87 ? -7.807 -2.276 6.618 1.00 94.19 87 LYS A N 1
ATOM 704 C CA . LYS A 1 87 ? -8.559 -3.237 7.453 1.00 94.19 87 LYS A CA 1
ATOM 705 C C . LYS A 1 87 ? -7.631 -4.112 8.297 1.00 94.19 87 LYS A C 1
ATOM 707 O O . LYS A 1 87 ? -7.946 -4.377 9.459 1.00 94.19 87 LYS A O 1
ATOM 712 N N . ALA A 1 88 ? -6.504 -4.532 7.721 1.00 94.31 88 ALA A N 1
ATOM 713 C CA . ALA A 1 88 ? -5.505 -5.344 8.404 1.00 94.31 88 ALA A CA 1
ATOM 714 C C . ALA A 1 88 ? -4.656 -4.527 9.391 1.00 94.31 88 ALA A C 1
ATOM 716 O O . ALA A 1 88 ? -4.369 -5.010 10.480 1.00 94.31 88 ALA A O 1
ATOM 717 N N . LEU A 1 89 ? -4.282 -3.297 9.028 1.00 96.00 89 LEU A N 1
ATOM 718 C CA . LEU A 1 89 ? -3.306 -2.493 9.772 1.00 96.00 89 LEU A CA 1
ATOM 719 C C . LEU A 1 89 ? -3.926 -1.622 10.87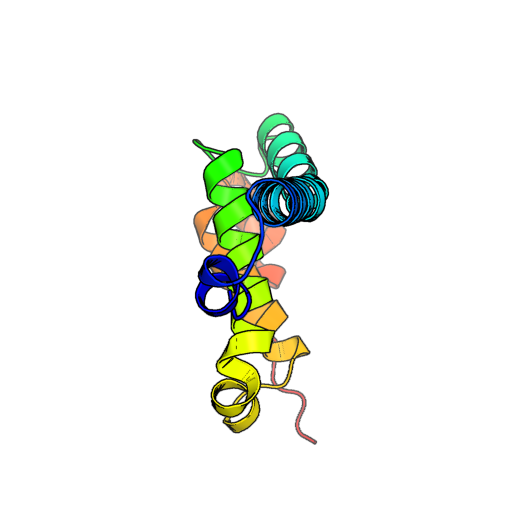4 1.00 96.00 89 LEU A C 1
ATOM 721 O O . LEU A 1 89 ? -3.245 -1.284 11.839 1.00 96.00 89 LEU A O 1
ATOM 725 N N . LEU A 1 90 ? -5.190 -1.209 10.748 1.00 96.94 90 LEU A N 1
ATOM 726 C CA . LEU A 1 90 ? -5.828 -0.335 11.734 1.00 96.94 90 LEU A CA 1
ATOM 727 C C . LEU A 1 90 ? -6.040 -1.049 13.066 1.00 96.94 90 LEU A C 1
ATOM 729 O O . LEU A 1 90 ? -6.660 -2.119 13.123 1.00 96.94 90 LEU A O 1
ATOM 733 N N . ALA A 1 91 ? -5.638 -0.373 14.143 1.00 95.75 91 ALA A N 1
ATOM 734 C CA . ALA A 1 91 ? -5.940 -0.805 15.494 1.00 95.75 91 ALA A CA 1
ATOM 735 C C . ALA A 1 91 ? -7.468 -0.886 15.694 1.00 95.75 91 ALA A C 1
ATOM 737 O O . ALA A 1 91 ? -8.205 -0.018 15.209 1.00 95.75 91 ALA A O 1
ATOM 738 N N . PRO A 1 92 ? -7.993 -1.865 16.456 1.00 93.38 92 PRO A N 1
ATOM 739 C CA . PRO A 1 92 ? -9.439 -2.015 16.659 1.00 93.38 92 PRO A CA 1
ATOM 740 C C . PRO A 1 92 ? -10.135 -0.728 17.128 1.00 93.38 92 PRO A C 1
ATOM 742 O O . PRO A 1 92 ? -11.254 -0.429 16.718 1.00 93.38 92 PRO A O 1
ATO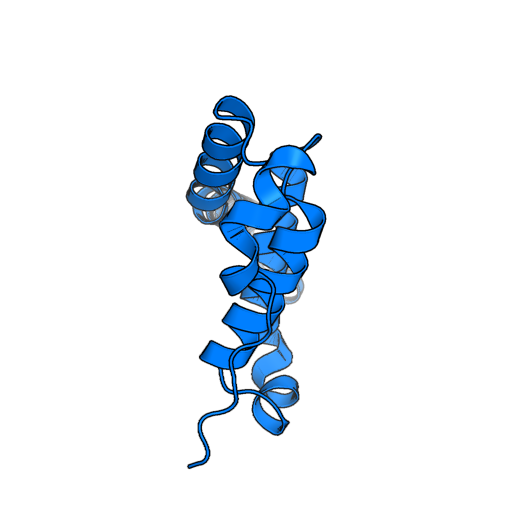M 745 N N . ARG A 1 93 ? -9.428 0.065 17.940 1.00 92.69 93 ARG A N 1
ATOM 746 C CA . ARG A 1 93 ? -9.891 1.322 18.545 1.00 92.69 93 ARG A CA 1
ATOM 747 C C . ARG A 1 93 ? -10.100 2.442 17.522 1.00 92.69 93 ARG A C 1
ATOM 749 O O . ARG A 1 93 ? -10.938 3.313 17.732 1.00 92.69 93 ARG A O 1
ATOM 756 N N . THR A 1 94 ? -9.351 2.431 16.422 1.00 94.12 94 THR A N 1
ATOM 757 C CA . THR A 1 94 ? -9.340 3.509 15.422 1.00 94.12 94 THR A CA 1
ATOM 758 C C . THR A 1 94 ? -10.127 3.163 14.164 1.00 94.12 94 THR A C 1
ATOM 760 O O . THR A 1 94 ? -10.511 4.074 13.433 1.00 94.12 94 THR A O 1
ATOM 763 N N . ARG A 1 95 ? -10.478 1.889 13.937 1.00 91.62 95 ARG A N 1
ATOM 764 C CA . ARG A 1 95 ? -11.246 1.440 12.757 1.00 91.62 95 ARG A CA 1
ATOM 765 C C . ARG A 1 95 ? -12.503 2.262 12.478 1.00 91.62 95 ARG A C 1
ATOM 767 O O . ARG A 1 95 ? -12.743 2.621 11.330 1.00 91.62 95 ARG A O 1
ATOM 774 N N . ARG A 1 96 ? -13.279 2.617 13.511 1.00 92.25 96 ARG A N 1
ATOM 775 C CA . ARG A 1 96 ? -14.502 3.425 13.344 1.00 92.25 96 ARG A CA 1
ATOM 776 C C . ARG A 1 96 ? -14.211 4.823 12.790 1.00 92.25 96 ARG A C 1
ATOM 778 O O . ARG A 1 96 ? -14.981 5.314 11.974 1.00 92.25 96 ARG A O 1
ATOM 785 N N . ARG A 1 97 ? -13.100 5.443 13.201 1.00 93.50 97 ARG A N 1
ATOM 786 C CA . ARG A 1 97 ? -12.684 6.776 12.732 1.00 93.50 97 ARG A CA 1
ATOM 787 C C . ARG A 1 97 ? -12.368 6.781 11.235 1.00 93.50 97 ARG A C 1
ATOM 789 O O . ARG A 1 97 ? -12.613 7.781 10.576 1.00 93.50 97 ARG A O 1
ATOM 796 N N . TYR A 1 98 ? -11.860 5.668 10.713 1.00 92.50 98 T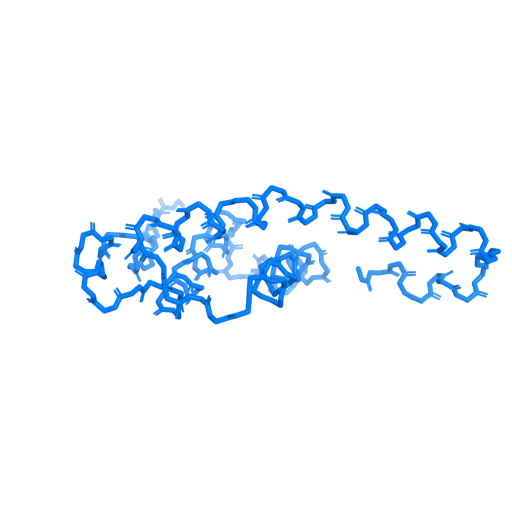YR A N 1
ATOM 797 C CA . TYR A 1 98 ? -11.442 5.531 9.316 1.00 92.50 98 TYR A CA 1
ATOM 798 C C . TYR A 1 98 ? -12.427 4.729 8.459 1.00 92.50 98 TYR A C 1
ATOM 800 O O . TYR A 1 98 ? -12.075 4.327 7.356 1.00 92.50 98 TYR A O 1
ATOM 808 N N . ALA A 1 99 ? -13.657 4.493 8.931 1.00 90.88 99 ALA A N 1
ATOM 809 C CA . ALA A 1 99 ? -14.623 3.618 8.263 1.00 90.88 99 ALA A CA 1
ATOM 810 C C . ALA A 1 99 ? -14.892 3.999 6.794 1.00 90.88 99 ALA A C 1
ATOM 812 O O . ALA A 1 99 ? -15.061 3.118 5.954 1.00 90.88 99 ALA A O 1
ATOM 813 N N . THR A 1 100 ? -14.862 5.294 6.474 1.00 90.50 100 THR A N 1
ATOM 814 C CA . THR A 1 100 ? -15.028 5.810 5.106 1.00 90.50 100 THR A CA 1
ATOM 815 C C . THR A 1 100 ? -13.931 5.339 4.152 1.00 90.50 100 THR A C 1
ATOM 817 O O . THR A 1 100 ? -14.217 5.094 2.988 1.00 90.50 100 THR A O 1
ATOM 820 N N . LEU A 1 101 ? -12.704 5.136 4.642 1.00 89.62 101 LEU A N 1
ATOM 821 C CA . LEU A 1 101 ? -11.573 4.631 3.854 1.00 89.62 101 LEU A CA 1
ATOM 822 C C . LEU A 1 101 ? -11.592 3.103 3.684 1.00 89.62 101 LEU A C 1
ATOM 824 O O . LEU A 1 101 ? -10.790 2.557 2.933 1.00 89.62 101 LEU A O 1
ATOM 828 N N . LEU A 1 102 ? -12.464 2.393 4.410 1.00 90.75 102 LEU A N 1
ATOM 829 C CA . LEU A 1 102 ? -12.565 0.928 4.362 1.00 90.75 102 LEU A CA 1
ATOM 830 C C . LEU A 1 102 ? -13.645 0.442 3.390 1.00 90.75 102 LEU A C 1
ATOM 832 O O . LEU A 1 102 ? -13.684 -0.751 3.054 1.00 90.75 102 LEU A O 1
ATOM 836 N N . ALA A 1 103 ? -14.527 1.344 2.967 1.00 83.88 103 ALA A N 1
ATOM 837 C CA . ALA A 1 103 ? -15.504 1.086 1.927 1.00 83.88 103 ALA A CA 1
ATOM 838 C C . ALA A 1 103 ? -14.825 1.180 0.548 1.00 83.88 103 ALA A C 1
ATOM 840 O O . ALA A 1 103 ? -13.978 2.051 0.347 1.00 83.88 103 ALA A O 1
ATOM 841 N N . PRO A 1 104 ? -15.158 0.294 -0.408 1.00 65.38 104 PRO A N 1
ATOM 842 C CA . PRO A 1 104 ? -14.714 0.477 -1.784 1.00 65.38 104 PRO A CA 1
ATOM 843 C C . PRO A 1 104 ? -15.261 1.808 -2.332 1.00 65.38 104 PRO A C 1
ATOM 845 O O . PRO A 1 104 ? -16.366 2.204 -1.946 1.00 65.38 104 PRO A O 1
ATOM 848 N N . PRO A 1 105 ? -14.520 2.497 -3.219 1.00 65.31 105 PRO A N 1
ATOM 849 C CA . PRO A 1 105 ? -15.044 3.687 -3.876 1.00 65.31 105 PRO A CA 1
ATOM 850 C C . PRO A 1 105 ? -16.322 3.315 -4.634 1.00 65.31 105 PRO A C 1
ATOM 852 O O . PRO A 1 105 ? -16.386 2.264 -5.277 1.00 65.31 105 PRO A O 1
ATOM 855 N N . VAL A 1 106 ? -17.352 4.156 -4.522 1.00 61.28 106 VAL A N 1
ATOM 856 C CA . VAL A 1 106 ? -18.566 4.007 -5.331 1.00 61.28 106 VAL A CA 1
ATOM 857 C C . VAL A 1 106 ? -18.146 4.207 -6.789 1.00 61.28 106 VAL A C 1
ATOM 859 O O . VAL A 1 106 ? -17.564 5.255 -7.077 1.00 61.28 106 VAL A O 1
ATOM 862 N N . PRO A 1 107 ? -18.385 3.243 -7.696 1.00 57.31 107 PRO A N 1
ATOM 863 C CA . PRO A 1 107 ? -18.031 3.420 -9.094 1.00 57.31 107 PRO A CA 1
ATOM 864 C C . PRO A 1 107 ? -18.807 4.618 -9.640 1.00 57.31 107 PRO A C 1
ATOM 866 O O . PRO A 1 107 ? -20.040 4.627 -9.653 1.00 57.31 107 PRO A O 1
ATOM 869 N N . THR A 1 108 ? -18.087 5.658 -10.051 1.00 51.31 108 THR A N 1
ATOM 870 C CA . THR A 1 108 ? -18.662 6.745 -10.836 1.00 51.31 108 THR A CA 1
ATOM 871 C C . THR A 1 108 ? -18.941 6.185 -12.220 1.00 51.31 108 THR A C 1
ATOM 873 O O . THR A 1 108 ? -18.008 5.865 -12.951 1.00 51.31 108 THR A O 1
ATOM 876 N N . ALA A 1 109 ? -20.220 6.016 -12.554 1.00 42.66 109 ALA A N 1
ATOM 877 C CA . ALA A 1 109 ? -20.632 5.665 -13.905 1.00 42.66 109 ALA A CA 1
ATOM 878 C C . ALA A 1 109 ? -20.047 6.693 -14.891 1.00 42.66 109 ALA A C 1
ATOM 880 O O . ALA A 1 109 ? -20.192 7.900 -14.689 1.00 42.66 109 ALA A O 1
ATOM 881 N N . SER A 1 110 ? -19.355 6.218 -15.921 1.00 44.03 110 SER A N 1
ATOM 882 C CA . SER A 1 110 ? -18.960 6.985 -17.106 1.00 44.03 110 SER A CA 1
ATOM 883 C C . SER A 1 110 ? -19.307 6.165 -18.333 1.00 44.03 110 SER A C 1
ATOM 885 O O . SER A 1 110 ? -19.092 4.933 -18.274 1.00 44.03 110 SER A O 1
#

Secondary structure (DSSP, 8-state):
--HHHHTTTS-HHHHHHHHHHHHHHHHHHHHHHHHHHHTTSB--S-HHHHHHHHHHHHHHHHHHHHHHTTT--HHHHHHHHHHHHHHHHB-TTTTTTTHHHHSPPPP---

Foldseek 3Di:
DVCVVVCVVDDPVRVVVVVVVLVVVLVVQLVVLVVCVVVLFWDDPDSPVLSVVLVVLVVCCVVCVVPQVVPDDPVQSNLQVQLVSSVVTGDPVNCVVCVVSNDRPDDDDD

Sequence (110 aa):
MLTYRETKSLSAEGRARIMQLEVETSEPLRDVLRAGREQGVFDVPDVELASYNLLLLAHAWALKHWYFERTLSFEEYVARQSATSLKALLAPRTRRRYATLLAPPVPTAS

pLDDT: mean 84.07, std 16.11, range [42.66, 97.25]